Protein AF-A0A931QM58-F1 (afdb_monomer_lite)

Secondary structure (DSSP, 8-state):
---HHHHHHHTS-HHHHHHHHHHHHHHHHHHHHHHHHH---HHHHHHHHHHHHHHHHHHHHHTS-HHHHHH-HHHHHHHHHHHHHH-

Foldseek 3Di:
DPDPLVVLVVPDPVVVVVVVVVVLVVVLVVLVVVCVVVVDCVVSVVSVVVVVVVVVVVSVVSPPDVVVCVVCVVVVVVVVVVVVVVD

pLDDT: mean 83.59, std 11.21, range [45.94, 95.12]

Structure (mmCIF, N/CA/C/O backbone):
data_AF-A0A931QM58-F1
#
_entry.id   AF-A0A931QM58-F1
#
loop_
_atom_site.group_PDB
_atom_site.id
_atom_site.type_symbol
_atom_site.label_atom_id
_atom_site.label_alt_id
_atom_site.label_comp_id
_atom_site.label_asym_id
_atom_site.label_entity_id
_atom_site.label_seq_id
_atom_site.pdbx_PDB_ins_code
_atom_site.Cartn_x
_atom_site.Cartn_y
_atom_site.Cartn_z
_atom_site.occupancy
_atom_site.B_iso_or_equiv
_atom_site.auth_seq_id
_atom_site.auth_comp_id
_atom_site.auth_asym_id
_atom_site.auth_atom_id
_atom_site.pdbx_PDB_model_num
ATOM 1 N N . MET A 1 1 ? -20.699 19.069 9.314 1.00 46.81 1 MET A N 1
ATOM 2 C CA . MET A 1 1 ? -20.415 17.620 9.210 1.00 46.81 1 MET A CA 1
ATOM 3 C C . MET A 1 1 ? -19.164 17.400 8.354 1.00 46.81 1 MET A C 1
ATOM 5 O O . MET A 1 1 ? -19.260 16.893 7.247 1.00 46.81 1 MET A O 1
ATOM 9 N N . GLN A 1 2 ? -17.984 17.823 8.824 1.00 45.94 2 GLN A N 1
ATOM 10 C CA . GLN A 1 2 ? -16.721 17.441 8.177 1.00 45.94 2 GLN A CA 1
ATOM 11 C C . GLN A 1 2 ? -16.374 16.032 8.665 1.00 45.94 2 GLN A C 1
ATOM 13 O O . GLN A 1 2 ? -16.312 15.789 9.868 1.00 45.94 2 GLN A O 1
ATOM 18 N N . GLY A 1 3 ? -16.322 15.097 7.717 1.00 51.59 3 GLY A N 1
ATOM 19 C CA . GLY A 1 3 ? -16.489 13.667 7.945 1.00 51.59 3 GLY A CA 1
ATOM 20 C C . GLY A 1 3 ? -15.486 13.063 8.922 1.00 51.59 3 GLY A C 1
ATOM 21 O O . GLY A 1 3 ? -14.285 13.310 8.842 1.00 51.59 3 GLY A O 1
ATOM 22 N N . VAL A 1 4 ? -16.002 12.197 9.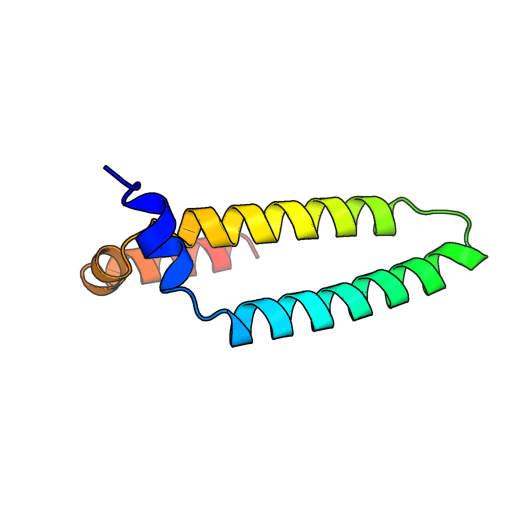795 1.00 61.12 4 VAL A N 1
ATOM 23 C CA . VAL A 1 4 ? -15.266 11.324 10.726 1.00 61.12 4 VAL A CA 1
ATOM 24 C C . VAL A 1 4 ? -14.025 10.704 10.055 1.00 61.12 4 VAL A C 1
ATOM 26 O O . VAL A 1 4 ? -12.948 10.670 10.644 1.00 61.12 4 VAL A O 1
ATOM 29 N N . PHE A 1 5 ? -14.133 10.365 8.768 1.00 60.72 5 PHE A N 1
ATOM 30 C CA . PHE A 1 5 ? -13.061 9.882 7.893 1.00 60.72 5 PHE A CA 1
ATOM 31 C C . PHE A 1 5 ? -11.788 10.755 7.881 1.00 60.72 5 PHE A C 1
ATOM 33 O O . PHE A 1 5 ? -10.689 10.251 8.102 1.00 60.72 5 PHE A O 1
ATOM 40 N N . PHE A 1 6 ? -11.918 12.076 7.705 1.00 59.81 6 PHE A N 1
ATOM 41 C CA . PHE A 1 6 ? -10.767 12.991 7.663 1.00 59.81 6 PHE A CA 1
ATOM 42 C C . PHE A 1 6 ? -10.059 13.089 9.019 1.00 59.81 6 PHE A C 1
ATOM 44 O O . PHE A 1 6 ? -8.846 13.278 9.080 1.00 59.81 6 PHE A O 1
ATOM 51 N N . SER A 1 7 ? -10.804 12.934 10.117 1.00 62.88 7 SER A N 1
ATOM 52 C CA . SER A 1 7 ? -10.238 12.983 11.467 1.00 62.88 7 SER A CA 1
ATOM 53 C C . SER A 1 7 ? -9.419 11.735 11.814 1.00 62.88 7 SER A C 1
ATOM 55 O O . SER A 1 7 ? -8.406 11.852 12.501 1.00 62.88 7 SER A O 1
ATOM 57 N N . HIS A 1 8 ? -9.810 10.560 11.306 1.00 66.56 8 HIS A N 1
ATOM 58 C CA . HIS A 1 8 ? -9.041 9.324 11.475 1.00 66.56 8 HIS A CA 1
ATOM 59 C C . HIS A 1 8 ? -7.761 9.343 10.639 1.00 66.56 8 HIS A C 1
ATOM 61 O O . HIS A 1 8 ? -6.693 9.058 11.172 1.00 66.56 8 HIS A O 1
ATOM 67 N N . LEU A 1 9 ? -7.832 9.791 9.381 1.00 66.75 9 LEU A N 1
ATOM 68 C CA . LEU A 1 9 ? -6.642 9.918 8.531 1.00 66.75 9 LEU A CA 1
ATOM 69 C C . LEU A 1 9 ? -5.651 10.971 9.046 1.00 66.75 9 LEU A C 1
ATOM 71 O O . LEU A 1 9 ? -4.443 10.810 8.910 1.00 66.75 9 LEU A O 1
ATOM 75 N N . LYS A 1 10 ? -6.131 12.038 9.694 1.00 64.44 10 LYS A N 1
ATOM 76 C CA . LYS A 1 10 ? -5.252 13.049 10.301 1.00 64.44 10 LYS A CA 1
ATOM 77 C C . LYS A 1 10 ? -4.540 12.553 11.568 1.00 64.44 10 LYS A C 1
ATOM 79 O O . LYS A 1 10 ? -3.518 13.119 11.935 1.00 64.44 10 LYS A O 1
ATOM 84 N N . LYS A 1 11 ? -5.068 11.517 12.232 1.00 77.94 11 LYS A N 1
ATOM 85 C CA . LYS A 1 11 ? -4.435 10.870 13.395 1.00 77.94 11 LYS A CA 1
ATOM 86 C C . LYS A 1 11 ? -3.359 9.855 13.014 1.00 77.94 11 LYS A C 1
ATOM 88 O O . LYS A 1 11 ? -2.645 9.399 13.902 1.00 77.94 11 LYS A O 1
ATOM 93 N N . LEU A 1 12 ? -3.264 9.481 11.738 1.00 78.94 12 LEU A N 1
ATOM 94 C CA . LEU A 1 12 ? -2.185 8.626 11.268 1.00 78.94 12 LEU A CA 1
ATOM 95 C C . LEU A 1 12 ? -0.841 9.333 11.426 1.00 78.94 12 LEU A C 1
ATOM 97 O O . LEU A 1 12 ? -0.746 10.551 11.284 1.00 78.94 12 LEU A O 1
ATOM 101 N N . ASP A 1 13 ? 0.198 8.556 11.710 1.00 84.06 13 ASP A N 1
ATOM 102 C CA . ASP A 1 13 ? 1.556 9.075 11.784 1.00 84.06 13 ASP A CA 1
ATOM 103 C C . ASP A 1 13 ? 2.067 9.376 10.368 1.00 84.06 13 ASP A C 1
ATOM 105 O O . ASP A 1 13 ? 2.602 8.520 9.661 1.00 84.06 13 ASP A O 1
ATOM 109 N N . TRP A 1 14 ? 1.856 10.618 9.934 1.00 84.62 14 TRP A N 1
ATOM 110 C CA . TRP A 1 14 ? 2.273 11.092 8.618 1.00 84.62 14 TRP A CA 1
ATOM 111 C C . TRP A 1 14 ? 3.789 11.009 8.420 1.00 84.62 14 TRP A C 1
ATOM 113 O O . TRP A 1 14 ? 4.232 10.823 7.288 1.00 84.62 14 TRP A O 1
ATOM 123 N N . TRP A 1 15 ? 4.586 11.091 9.490 1.00 91.31 15 TRP A N 1
ATOM 124 C CA . TRP A 1 15 ? 6.039 10.970 9.395 1.00 91.31 15 TRP A CA 1
ATOM 125 C C . TRP A 1 15 ? 6.453 9.542 9.042 1.00 91.31 15 TRP A C 1
ATOM 127 O O . TRP A 1 15 ? 7.294 9.327 8.162 1.00 91.31 15 TRP A O 1
ATOM 137 N N . LEU A 1 16 ? 5.805 8.558 9.669 1.00 88.81 16 LEU A N 1
ATOM 138 C CA . LEU A 1 16 ? 6.004 7.147 9.351 1.00 88.81 16 LEU A CA 1
ATOM 139 C C . LEU A 1 16 ? 5.578 6.835 7.909 1.00 88.81 16 LEU A C 1
ATOM 141 O O . LEU A 1 16 ? 6.315 6.173 7.178 1.00 88.81 16 LEU A O 1
ATOM 145 N N . ILE A 1 17 ? 4.423 7.355 7.482 1.00 89.75 17 ILE A N 1
ATOM 146 C CA . ILE A 1 17 ? 3.898 7.146 6.125 1.00 89.75 17 ILE A CA 1
ATOM 147 C C . ILE A 1 17 ? 4.849 7.726 5.075 1.00 89.75 17 ILE A C 1
ATOM 149 O O . ILE A 1 17 ? 5.187 7.040 4.112 1.00 89.75 17 ILE A O 1
ATOM 153 N N . ILE A 1 18 ? 5.318 8.963 5.265 1.00 92.38 18 ILE A N 1
ATOM 154 C CA . ILE A 1 18 ? 6.271 9.603 4.346 1.00 92.38 18 ILE A CA 1
ATOM 155 C C . ILE A 1 18 ? 7.560 8.785 4.263 1.00 92.38 18 ILE A C 1
ATOM 157 O O . ILE A 1 18 ? 8.056 8.529 3.167 1.00 92.38 18 ILE A O 1
ATOM 161 N N . SER A 1 19 ? 8.074 8.329 5.405 1.00 94.00 19 SER A N 1
ATOM 162 C CA . SER A 1 19 ? 9.290 7.512 5.458 1.00 94.00 19 SER A CA 1
ATOM 163 C C . SER A 1 19 ? 9.123 6.19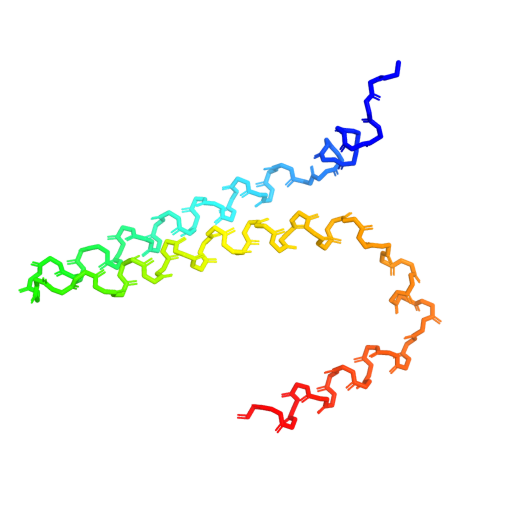6 4.686 1.00 94.00 19 SER A C 1
ATOM 165 O O . SER A 1 19 ? 9.991 5.827 3.895 1.00 94.00 19 SER A O 1
ATOM 167 N N . ALA A 1 20 ? 7.984 5.518 4.850 1.00 92.81 20 ALA A N 1
ATOM 168 C CA . ALA A 1 20 ? 7.668 4.289 4.123 1.00 92.81 20 ALA A CA 1
ATOM 169 C C . ALA A 1 20 ? 7.528 4.520 2.607 1.00 92.81 20 ALA A C 1
ATOM 171 O O . ALA A 1 20 ? 8.056 3.740 1.815 1.00 92.81 20 ALA A O 1
ATOM 172 N N . ILE A 1 21 ? 6.868 5.611 2.199 1.00 93.12 21 ILE A N 1
ATOM 173 C CA . ILE A 1 21 ? 6.724 5.994 0.785 1.00 93.12 21 ILE A CA 1
ATOM 174 C C . ILE A 1 21 ? 8.089 6.291 0.159 1.00 93.12 21 ILE A C 1
ATOM 176 O O . ILE A 1 21 ? 8.346 5.851 -0.959 1.00 93.12 21 ILE A O 1
ATOM 180 N N . LEU A 1 22 ? 8.978 6.992 0.869 1.00 94.62 22 LEU A N 1
ATOM 181 C CA . LEU A 1 22 ? 10.330 7.275 0.380 1.00 94.62 22 LEU A CA 1
ATOM 182 C C . LEU A 1 22 ? 11.117 5.985 0.141 1.00 94.62 22 LEU A C 1
ATOM 184 O O . LEU A 1 22 ? 11.682 5.808 -0.937 1.00 94.62 22 LEU A O 1
ATOM 188 N N . ILE A 1 23 ? 11.111 5.066 1.109 1.00 94.25 23 ILE A N 1
ATOM 189 C CA . ILE A 1 23 ? 11.789 3.767 0.981 1.00 94.25 23 ILE A CA 1
ATOM 190 C C . ILE A 1 23 ? 11.216 2.970 -0.198 1.00 94.25 23 ILE A C 1
ATOM 192 O O . ILE A 1 23 ? 11.974 2.441 -1.011 1.00 94.25 23 ILE A O 1
ATOM 196 N N . ALA A 1 24 ? 9.889 2.919 -0.337 1.00 93.56 24 ALA A N 1
ATOM 197 C CA . ALA A 1 24 ? 9.244 2.249 -1.463 1.00 93.56 24 ALA A CA 1
ATOM 198 C C . ALA A 1 24 ? 9.600 2.901 -2.811 1.00 93.56 24 ALA A C 1
ATOM 200 O O . ALA A 1 24 ? 9.829 2.191 -3.789 1.00 93.56 24 ALA A O 1
ATOM 201 N N . GLY A 1 25 ? 9.713 4.232 -2.853 1.00 93.44 25 GLY A N 1
ATOM 202 C CA . GLY A 1 25 ? 10.178 4.983 -4.018 1.00 93.44 25 GLY A CA 1
ATOM 203 C C . GLY A 1 25 ? 11.600 4.603 -4.432 1.00 93.44 25 GLY A C 1
ATOM 204 O O . GLY A 1 25 ? 11.838 4.355 -5.612 1.00 93.44 25 GLY A O 1
ATOM 205 N N . PHE A 1 26 ? 12.523 4.466 -3.474 1.00 94.88 26 PHE A N 1
ATOM 206 C CA . PHE A 1 26 ? 13.871 3.945 -3.745 1.00 94.88 26 PHE A CA 1
ATOM 207 C C . PHE A 1 26 ? 13.852 2.495 -4.255 1.00 94.88 26 PHE A C 1
ATOM 209 O O . PHE A 1 26 ? 14.630 2.137 -5.136 1.00 94.88 26 PHE A O 1
ATOM 216 N N . GLY A 1 27 ? 12.949 1.655 -3.746 1.00 92.69 27 GLY A N 1
ATOM 217 C CA . GLY A 1 27 ? 12.762 0.296 -4.264 1.00 92.69 27 GLY A CA 1
ATOM 218 C C . GLY A 1 27 ? 12.254 0.279 -5.711 1.00 92.69 27 GLY A C 1
ATOM 219 O O . GLY A 1 27 ? 12.757 -0.476 -6.541 1.00 92.69 27 GLY A O 1
ATOM 220 N N . LEU A 1 28 ? 11.300 1.153 -6.039 1.00 91.81 28 LEU A N 1
ATOM 221 C CA . LEU A 1 28 ? 10.768 1.313 -7.395 1.00 91.81 28 LEU A CA 1
ATOM 222 C C . LEU A 1 28 ? 11.839 1.786 -8.385 1.00 91.81 28 LEU A C 1
ATOM 224 O O . LEU A 1 28 ? 11.913 1.248 -9.490 1.00 91.81 28 LEU A O 1
ATOM 228 N N . THR A 1 29 ? 12.691 2.744 -8.004 1.00 91.38 29 THR A N 1
ATOM 229 C CA . THR A 1 29 ? 13.798 3.192 -8.868 1.00 91.38 29 THR A CA 1
ATOM 230 C C . THR A 1 29 ? 14.854 2.107 -9.060 1.00 91.38 29 THR A C 1
ATOM 232 O O . THR A 1 29 ? 15.389 1.975 -10.161 1.00 91.38 29 THR A O 1
ATOM 235 N N . ALA A 1 30 ? 15.115 1.289 -8.036 1.00 91.44 30 ALA A N 1
ATOM 236 C CA . ALA A 1 30 ? 16.010 0.142 -8.152 1.00 91.44 30 ALA A CA 1
ATOM 237 C C . ALA A 1 30 ? 15.476 -0.897 -9.154 1.00 91.44 30 ALA A C 1
ATOM 239 O O . ALA A 1 30 ? 16.212 -1.302 -10.051 1.00 91.44 30 ALA A O 1
ATOM 240 N N . ILE A 1 31 ? 14.190 -1.258 -9.059 1.00 89.81 31 ILE A N 1
ATOM 241 C CA . ILE A 1 31 ? 13.546 -2.209 -9.983 1.00 89.81 31 ILE A CA 1
ATOM 242 C C . ILE A 1 31 ? 13.521 -1.655 -11.411 1.00 89.81 31 ILE A C 1
ATOM 244 O O . ILE A 1 31 ? 13.808 -2.373 -12.367 1.00 89.81 31 ILE A O 1
ATOM 248 N N . TYR A 1 32 ? 13.238 -0.361 -11.567 1.00 88.50 32 TYR A N 1
ATOM 249 C CA . TYR A 1 32 ? 13.283 0.295 -12.872 1.00 88.50 32 TYR A CA 1
ATOM 250 C C . TYR A 1 32 ? 14.683 0.224 -13.504 1.00 88.50 32 TYR A C 1
ATOM 252 O O . TYR A 1 32 ? 14.814 -0.104 -14.683 1.00 88.50 32 TYR A O 1
ATOM 260 N N . SER A 1 33 ? 15.731 0.472 -12.711 1.00 88.19 33 SER A N 1
ATOM 261 C CA . SER A 1 33 ? 17.125 0.379 -13.161 1.00 88.19 33 SER A CA 1
ATOM 262 C C . SER A 1 33 ? 17.490 -1.033 -13.631 1.00 88.19 33 SER A C 1
ATOM 264 O O . SER A 1 33 ? 18.170 -1.186 -14.642 1.00 88.19 33 SER A O 1
ATOM 266 N N . THR A 1 34 ? 17.000 -2.069 -12.944 1.00 87.00 34 THR A N 1
ATOM 267 C CA . THR A 1 34 ? 17.250 -3.472 -13.318 1.00 87.00 34 THR A CA 1
ATOM 268 C C . THR A 1 34 ? 16.426 -3.948 -14.511 1.00 87.00 34 THR A C 1
ATOM 270 O O . THR A 1 34 ? 16.880 -4.830 -15.228 1.00 87.00 34 THR A O 1
ATOM 273 N N . SER A 1 35 ? 15.245 -3.371 -14.750 1.00 84.81 35 SER A N 1
ATOM 274 C CA . SER A 1 35 ? 14.393 -3.710 -15.901 1.00 84.81 35 SER A CA 1
ATOM 275 C C . SER A 1 35 ? 14.852 -3.054 -17.210 1.00 84.81 35 SER A C 1
ATOM 277 O O . SER A 1 35 ? 14.537 -3.547 -18.291 1.00 84.81 35 SER A O 1
ATOM 279 N N . LEU A 1 36 ? 15.614 -1.957 -17.137 1.00 83.69 36 LEU A N 1
ATOM 280 C CA . LEU A 1 36 ? 16.088 -1.212 -18.311 1.00 83.69 36 LEU A CA 1
ATOM 281 C C . LEU A 1 36 ? 16.943 -2.046 -19.297 1.00 83.69 36 LEU A C 1
ATOM 283 O O . LEU A 1 36 ? 16.726 -1.918 -20.501 1.00 83.69 36 LEU A O 1
ATOM 287 N N . PRO A 1 37 ? 17.900 -2.885 -18.844 1.00 81.25 37 PRO A N 1
ATOM 288 C CA . PRO A 1 37 ? 18.742 -3.703 -19.720 1.00 81.25 37 PRO A CA 1
ATOM 289 C C . PRO A 1 37 ? 18.009 -4.903 -20.329 1.00 81.25 37 PRO A C 1
ATOM 291 O O . PRO A 1 37 ? 18.331 -5.308 -2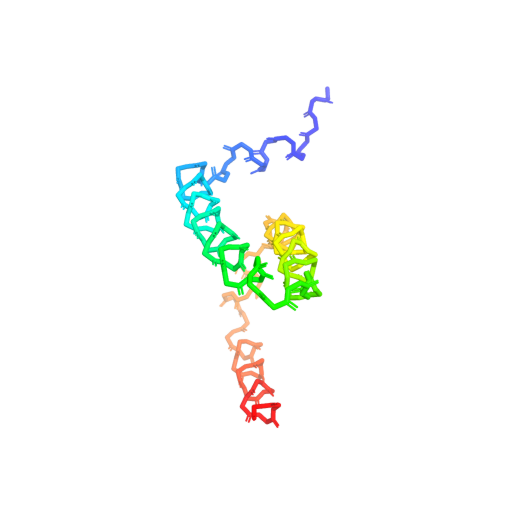1.442 1.00 81.25 37 PRO A O 1
ATOM 294 N N . GLU A 1 38 ? 17.048 -5.481 -19.604 1.00 77.75 38 GLU A N 1
ATOM 295 C CA . GLU A 1 38 ? 16.288 -6.660 -20.044 1.00 77.75 38 GLU A CA 1
ATOM 296 C C . GLU A 1 38 ? 15.113 -6.286 -20.961 1.00 77.75 38 GLU A C 1
ATOM 298 O O . GLU A 1 38 ? 14.616 -7.130 -21.703 1.00 77.75 38 GLU A O 1
ATOM 303 N N . GLY A 1 39 ? 14.666 -5.023 -20.935 1.00 81.56 39 GLY A N 1
ATOM 304 C CA . GLY A 1 39 ? 13.503 -4.551 -21.693 1.00 81.56 39 GLY A CA 1
ATOM 305 C C . GLY A 1 39 ? 12.164 -5.085 -21.170 1.00 81.56 39 GLY A C 1
ATOM 306 O O . GLY A 1 39 ? 11.123 -4.783 -21.754 1.00 81.56 39 GLY A O 1
ATOM 307 N N . ASP A 1 40 ? 12.180 -5.850 -20.074 1.00 82.62 40 ASP A N 1
ATOM 308 C CA . ASP A 1 40 ? 10.996 -6.389 -19.414 1.00 82.62 40 ASP A CA 1
ATOM 309 C C . ASP A 1 40 ? 10.631 -5.550 -18.178 1.00 82.62 40 ASP A C 1
ATOM 311 O O . ASP A 1 40 ? 11.297 -5.559 -17.136 1.00 82.62 40 ASP A O 1
ATOM 315 N N . PHE A 1 41 ? 9.529 -4.811 -18.303 1.00 85.88 41 PHE A N 1
ATOM 316 C CA . PHE A 1 41 ? 8.981 -3.949 -17.255 1.00 85.88 41 PHE A CA 1
ATOM 317 C C . PHE A 1 41 ? 7.872 -4.623 -16.439 1.00 85.88 41 PHE A C 1
ATOM 319 O O . PHE A 1 41 ? 7.263 -3.975 -15.585 1.00 85.88 41 PHE A O 1
ATOM 326 N N . PHE A 1 42 ? 7.617 -5.916 -16.643 1.00 88.81 42 PHE A N 1
ATOM 327 C CA . PHE A 1 42 ? 6.553 -6.636 -15.944 1.00 88.81 42 PHE A CA 1
ATOM 328 C C . PHE A 1 42 ? 6.714 -6.601 -14.417 1.00 88.81 42 PHE A C 1
ATOM 330 O O . PHE A 1 42 ? 5.742 -6.434 -13.677 1.00 88.81 42 PHE A O 1
ATOM 337 N N . ASN A 1 43 ? 7.953 -6.696 -13.927 1.00 86.94 43 ASN A N 1
ATOM 338 C CA . ASN A 1 43 ? 8.250 -6.596 -12.496 1.00 86.94 43 ASN A CA 1
ATOM 339 C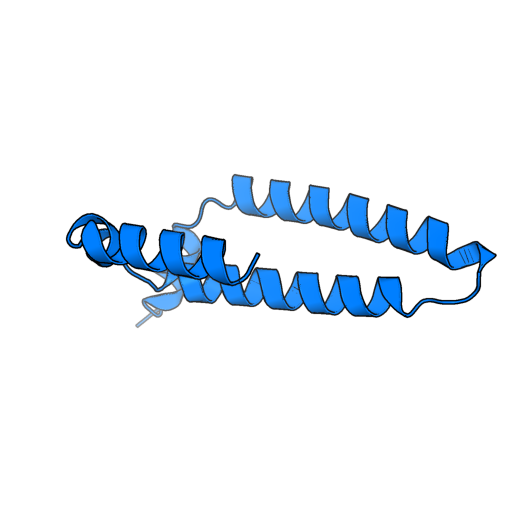 C . ASN A 1 43 ? 7.998 -5.184 -11.950 1.00 86.94 43 ASN A C 1
ATOM 341 O O . ASN A 1 43 ? 7.492 -5.035 -10.837 1.00 86.94 43 ASN A O 1
ATOM 345 N N . PHE A 1 44 ? 8.295 -4.151 -12.74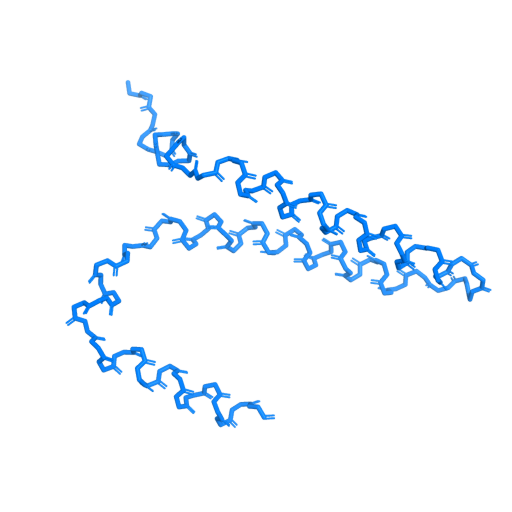1 1.00 89.62 44 PHE A N 1
ATOM 346 C CA . PHE A 1 44 ? 8.017 -2.765 -12.376 1.00 89.62 44 PHE A CA 1
ATOM 347 C C . PHE A 1 44 ? 6.507 -2.500 -12.292 1.00 89.62 44 PHE A C 1
ATOM 349 O O . PHE A 1 44 ? 6.040 -1.951 -11.295 1.00 89.62 44 PHE A O 1
ATOM 356 N N . GLU A 1 45 ? 5.730 -2.957 -13.279 1.00 90.38 45 GLU A N 1
ATOM 357 C CA . GLU A 1 45 ? 4.267 -2.826 -13.278 1.00 90.38 45 GLU A CA 1
ATOM 358 C C . GLU A 1 45 ? 3.645 -3.517 -12.057 1.00 90.38 45 GLU A C 1
ATOM 360 O O . GLU A 1 45 ? 2.857 -2.911 -11.323 1.00 90.38 45 GLU A O 1
ATOM 365 N N . LYS A 1 46 ? 4.069 -4.753 -11.767 1.00 91.94 46 LYS A N 1
ATOM 366 C CA . LYS A 1 46 ? 3.644 -5.471 -10.560 1.00 91.94 46 LYS A CA 1
ATOM 367 C C . LYS A 1 46 ? 3.978 -4.706 -9.290 1.00 91.94 46 LYS A C 1
ATOM 369 O O . LYS A 1 46 ? 3.118 -4.593 -8.420 1.00 91.94 46 LYS A O 1
ATOM 374 N N . GLN A 1 47 ? 5.193 -4.170 -9.172 1.00 93.38 47 GLN A N 1
ATOM 375 C CA . GLN A 1 47 ? 5.597 -3.425 -7.983 1.00 93.38 47 GLN A CA 1
ATOM 376 C C . GLN A 1 47 ? 4.719 -2.188 -7.766 1.00 93.38 47 GLN A C 1
ATOM 378 O O . GLN A 1 47 ? 4.330 -1.911 -6.631 1.00 93.38 47 GLN A O 1
ATOM 383 N N . VAL A 1 48 ? 4.362 -1.468 -8.835 1.00 93.56 48 VAL A N 1
ATOM 384 C CA . VAL A 1 48 ? 3.441 -0.324 -8.755 1.00 93.56 48 VAL A CA 1
ATOM 385 C C . VAL A 1 48 ? 2.059 -0.773 -8.275 1.00 93.56 48 VAL A C 1
ATOM 387 O O . VAL A 1 48 ? 1.494 -0.145 -7.377 1.00 93.56 48 VAL A O 1
ATOM 390 N N . ILE A 1 49 ? 1.534 -1.886 -8.798 1.00 95.06 49 ILE A N 1
ATOM 391 C CA . ILE A 1 49 ? 0.248 -2.448 -8.357 1.00 95.06 49 ILE A CA 1
ATOM 392 C C . ILE A 1 49 ? 0.305 -2.834 -6.871 1.00 95.06 49 ILE A C 1
ATOM 394 O O . ILE A 1 49 ? -0.593 -2.466 -6.113 1.00 95.06 49 ILE A O 1
ATOM 398 N N . PHE A 1 50 ? 1.370 -3.510 -6.425 1.00 94.00 50 PHE A N 1
ATOM 399 C CA . PHE A 1 50 ? 1.557 -3.870 -5.014 1.00 94.00 50 PHE A CA 1
ATOM 400 C C . PHE A 1 50 ? 1.723 -2.648 -4.111 1.00 94.00 50 PHE A C 1
ATOM 402 O O . PHE A 1 50 ? 1.225 -2.653 -2.987 1.00 94.00 50 PHE A O 1
ATOM 409 N N . PHE A 1 51 ? 2.369 -1.587 -4.592 1.00 93.88 51 PHE A N 1
ATOM 410 C CA . PHE A 1 51 ? 2.504 -0.339 -3.849 1.00 93.88 51 PHE A CA 1
ATOM 411 C C . PHE A 1 51 ? 1.144 0.339 -3.635 1.00 93.88 51 PHE A C 1
ATOM 413 O O . PHE A 1 51 ? 0.796 0.685 -2.504 1.00 93.88 51 PHE A O 1
ATOM 420 N N . VAL A 1 52 ? 0.330 0.455 -4.691 1.00 93.88 52 VAL A N 1
ATOM 421 C CA . VAL A 1 52 ? -1.031 1.009 -4.594 1.00 93.88 52 VAL A CA 1
ATOM 422 C C . VAL A 1 52 ? -1.919 0.132 -3.710 1.00 93.88 52 VAL A C 1
ATOM 424 O O . VAL A 1 52 ? -2.621 0.651 -2.838 1.00 93.88 52 VAL A O 1
ATOM 427 N N . ALA A 1 53 ? -1.855 -1.192 -3.877 1.00 95.12 53 ALA A N 1
ATOM 428 C CA . ALA A 1 53 ? -2.579 -2.138 -3.034 1.00 95.12 53 ALA A CA 1
ATOM 429 C C . ALA A 1 53 ? -2.159 -2.017 -1.560 1.00 95.12 53 ALA A C 1
ATOM 431 O O . ALA A 1 53 ? -3.019 -2.000 -0.684 1.00 95.12 53 ALA A O 1
ATOM 432 N N . GLY A 1 54 ? -0.863 -1.857 -1.280 1.00 92.81 54 GLY A N 1
A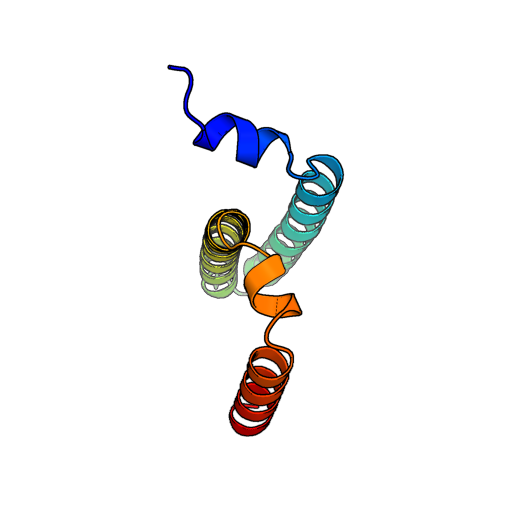TOM 433 C CA . GLY A 1 54 ? -0.332 -1.644 0.066 1.00 92.81 54 GLY A CA 1
ATOM 434 C C . GLY A 1 54 ? -0.844 -0.355 0.711 1.00 92.81 54 GLY A C 1
ATOM 435 O O . GLY A 1 54 ? -1.260 -0.378 1.869 1.00 92.81 54 GLY A O 1
ATOM 436 N N . ILE A 1 55 ? -0.901 0.752 -0.040 1.00 91.25 55 ILE A N 1
ATOM 437 C CA . ILE A 1 55 ? -1.494 2.013 0.440 1.00 91.25 55 ILE A CA 1
ATOM 438 C C . ILE A 1 55 ? -2.986 1.832 0.737 1.00 91.25 55 ILE A C 1
ATOM 440 O O . ILE A 1 55 ? -3.459 2.250 1.796 1.00 91.25 55 ILE A O 1
ATOM 444 N N . ALA A 1 56 ? -3.734 1.188 -0.162 1.00 90.75 56 ALA A N 1
ATOM 445 C CA . ALA A 1 56 ? -5.151 0.911 0.057 1.00 90.75 56 ALA A CA 1
ATOM 446 C C . ALA A 1 56 ? -5.363 0.049 1.313 1.00 90.75 56 ALA A C 1
ATOM 448 O O . ALA A 1 56 ? -6.231 0.343 2.134 1.00 90.75 56 ALA A O 1
ATOM 449 N N . LEU A 1 57 ? -4.525 -0.969 1.503 1.00 90.56 57 LEU A N 1
ATOM 450 C CA . LEU A 1 57 ? -4.578 -1.879 2.642 1.00 90.56 57 LEU A CA 1
ATOM 451 C C . LEU A 1 57 ? -4.207 -1.172 3.956 1.00 90.56 57 LEU A C 1
ATOM 453 O O . LEU A 1 57 ? -4.881 -1.381 4.961 1.00 90.56 57 LEU A O 1
ATOM 457 N N . MET A 1 58 ? -3.229 -0.259 3.944 1.00 87.06 58 MET A N 1
ATOM 458 C CA . MET A 1 58 ? -2.916 0.617 5.082 1.00 87.06 58 MET A CA 1
ATOM 459 C C . MET A 1 58 ? -4.137 1.448 5.502 1.00 87.06 58 MET A C 1
ATOM 461 O O . MET A 1 58 ? -4.463 1.524 6.688 1.00 87.06 58 MET A O 1
ATOM 465 N N . VAL A 1 59 ? -4.834 2.049 4.533 1.00 86.25 59 VAL A N 1
ATOM 466 C CA . VAL A 1 59 ? -6.043 2.844 4.787 1.00 86.25 59 VAL A CA 1
ATOM 467 C C . VAL A 1 59 ? -7.171 1.963 5.329 1.00 86.25 59 VAL A C 1
ATOM 469 O O . VAL A 1 59 ? -7.795 2.333 6.319 1.00 86.25 59 VAL A O 1
ATOM 472 N N . LEU A 1 60 ? -7.402 0.785 4.743 1.00 87.00 60 LEU A N 1
ATOM 473 C CA . LEU A 1 60 ? -8.415 -0.168 5.213 1.00 87.00 60 LEU A CA 1
ATOM 474 C C . LEU A 1 60 ? -8.143 -0.635 6.650 1.00 87.00 60 LEU A C 1
ATOM 476 O O . LEU A 1 60 ? -9.050 -0.606 7.482 1.00 87.00 60 LEU A O 1
ATOM 480 N N . ILE A 1 61 ? -6.899 -1.006 6.966 1.00 84.25 61 ILE A N 1
ATOM 481 C CA . ILE A 1 61 ? -6.506 -1.423 8.320 1.00 84.25 61 ILE A CA 1
ATOM 482 C C . ILE A 1 61 ? -6.635 -0.265 9.313 1.00 84.25 61 ILE A C 1
ATOM 484 O O . ILE A 1 61 ? -7.019 -0.496 10.455 1.00 84.25 61 ILE A O 1
ATOM 488 N N . SER A 1 62 ? -6.399 0.983 8.895 1.00 82.81 62 SER A N 1
ATOM 489 C CA . SER A 1 62 ? -6.592 2.151 9.765 1.00 82.81 62 SER A CA 1
ATOM 490 C C . SER A 1 62 ? -8.037 2.319 10.259 1.00 82.81 62 SER A C 1
ATOM 492 O O . SER A 1 62 ? -8.243 3.003 11.265 1.00 82.81 62 SER A O 1
ATOM 494 N N . PHE A 1 63 ? -9.033 1.748 9.572 1.00 78.94 63 PHE A N 1
ATOM 495 C CA . PHE A 1 63 ? -10.424 1.738 10.041 1.00 78.94 63 PHE A CA 1
ATOM 496 C C . PHE A 1 63 ? -10.721 0.603 11.019 1.00 78.94 63 PHE A C 1
ATOM 498 O O . PHE A 1 63 ? -11.744 0.644 11.704 1.00 78.94 63 PHE A O 1
ATOM 505 N N . PHE A 1 64 ? -9.851 -0.402 11.100 1.00 80.19 64 PHE A N 1
ATOM 506 C CA . PHE A 1 64 ? -10.024 -1.522 12.005 1.00 80.19 64 PHE A CA 1
ATOM 507 C C . PHE A 1 64 ? -9.582 -1.138 13.421 1.00 80.19 64 PHE A C 1
ATOM 509 O O . PHE A 1 64 ? -8.467 -0.662 13.640 1.00 80.19 64 PHE A O 1
ATOM 516 N N . ASP A 1 65 ? -10.454 -1.347 14.408 1.00 76.12 65 ASP A N 1
ATOM 517 C CA . ASP A 1 65 ? -10.122 -1.036 15.796 1.00 76.12 65 ASP A CA 1
ATOM 518 C C . ASP A 1 65 ? -9.163 -2.092 16.364 1.00 76.12 65 ASP A C 1
ATOM 520 O O . ASP A 1 65 ? -9.523 -3.250 16.595 1.00 76.12 65 ASP A O 1
ATOM 524 N N . TYR A 1 66 ? -7.934 -1.665 16.651 1.00 71.56 66 TYR A N 1
ATOM 525 C CA . TYR A 1 66 ? -6.908 -2.458 17.333 1.00 71.56 66 TYR A CA 1
ATOM 526 C C . TYR A 1 66 ? -7.416 -3.103 18.639 1.00 71.56 66 TYR A C 1
ATOM 528 O O . TYR A 1 66 ? -6.933 -4.169 19.036 1.00 71.56 66 TYR A O 1
ATOM 536 N N . ARG A 1 67 ? -8.413 -2.508 19.309 1.00 71.44 67 ARG A N 1
ATOM 537 C CA . ARG A 1 67 ? -8.996 -3.055 20.545 1.00 71.44 67 ARG A CA 1
ATOM 538 C C . ARG A 1 67 ? -9.645 -4.420 20.333 1.00 71.44 67 ARG A C 1
ATOM 540 O O . ARG A 1 67 ? -9.554 -5.259 21.227 1.00 71.44 67 ARG A O 1
ATOM 547 N N . VAL A 1 68 ? -10.243 -4.666 19.166 1.00 73.25 68 VAL A N 1
ATOM 548 C CA . VAL A 1 68 ? -10.854 -5.965 18.828 1.00 73.25 68 VAL A CA 1
ATOM 549 C C . VAL A 1 68 ? -9.788 -7.057 18.770 1.00 73.25 68 VAL A C 1
ATOM 551 O O . VAL A 1 68 ? -10.006 -8.160 19.274 1.00 73.25 68 VAL A O 1
ATOM 554 N N . LEU A 1 69 ? -8.619 -6.719 18.220 1.00 70.81 69 LEU A N 1
ATOM 555 C CA . LEU A 1 69 ? -7.479 -7.622 18.114 1.00 70.81 69 LEU A CA 1
ATOM 556 C C . LEU A 1 69 ? -6.851 -7.895 19.490 1.00 70.81 69 LEU A C 1
ATOM 558 O O . LEU A 1 69 ? -6.554 -9.040 19.817 1.00 70.81 69 LEU A O 1
ATOM 562 N N . LYS A 1 70 ? -6.721 -6.864 20.336 1.00 70.19 70 LYS A N 1
ATOM 563 C CA . LYS A 1 70 ? -6.179 -7.000 21.698 1.00 70.19 70 LYS A CA 1
ATOM 564 C C . LYS A 1 70 ? -7.094 -7.777 22.649 1.00 70.19 70 LYS A C 1
ATOM 566 O O . LYS A 1 70 ? -6.594 -8.518 23.487 1.00 70.19 70 LYS A O 1
ATOM 571 N N . ASN A 1 71 ? -8.411 -7.587 22.567 1.00 77.25 71 ASN A N 1
ATOM 572 C CA . ASN A 1 71 ? -9.348 -8.226 23.496 1.00 77.25 71 ASN A CA 1
ATOM 573 C C . ASN A 1 71 ? -9.550 -9.722 23.202 1.00 77.25 71 ASN A C 1
ATOM 575 O O . ASN A 1 71 ? -10.011 -10.466 24.060 1.00 77.25 71 ASN A O 1
ATOM 579 N N . ASN A 1 72 ? -9.183 -10.168 21.999 1.00 76.81 72 ASN A N 1
ATOM 580 C CA . ASN A 1 72 ? -9.310 -11.549 21.556 1.00 76.81 72 ASN A CA 1
ATOM 581 C C . ASN A 1 72 ? -7.931 -12.120 21.209 1.00 76.81 72 ASN A C 1
ATOM 583 O O . ASN A 1 72 ? -7.644 -12.389 20.045 1.00 76.81 72 ASN A O 1
ATOM 587 N N . SER A 1 73 ? -7.077 -12.345 22.213 1.00 76.69 73 SER A N 1
ATOM 588 C CA . SER A 1 73 ? -5.731 -12.918 22.018 1.00 76.69 73 SER A CA 1
ATOM 589 C C . SER A 1 73 ? -5.732 -14.222 21.201 1.00 76.69 73 SER A C 1
ATOM 591 O O . SER A 1 73 ? -4.784 -14.497 20.471 1.00 76.69 73 SER A O 1
ATOM 593 N N . TYR A 1 74 ? -6.821 -14.996 21.262 1.00 80.75 74 TYR A N 1
ATOM 594 C CA . TYR A 1 74 ? -7.010 -16.204 20.454 1.00 80.75 74 TYR A CA 1
ATOM 595 C C . TYR A 1 74 ? -7.132 -15.933 18.945 1.00 80.75 74 TYR A C 1
ATOM 597 O O . TYR A 1 74 ? -6.676 -16.761 18.160 1.00 80.75 74 TYR A O 1
ATOM 605 N N . LEU A 1 75 ? -7.682 -14.786 18.516 1.00 81.94 75 LEU A N 1
ATOM 606 C CA . LEU A 1 75 ? -7.768 -14.431 17.091 1.00 81.94 75 LEU A CA 1
ATOM 607 C C . LEU A 1 75 ? -6.378 -14.251 16.479 1.00 81.94 75 LEU A C 1
ATOM 609 O O . LEU A 1 75 ? -6.118 -14.789 15.408 1.00 81.94 75 LEU A O 1
ATOM 613 N N . ILE A 1 76 ? -5.478 -13.545 17.171 1.00 83.00 76 ILE A N 1
ATOM 614 C CA . ILE A 1 76 ? -4.088 -13.358 16.721 1.00 83.00 76 ILE A CA 1
ATOM 615 C C . ILE A 1 76 ? -3.387 -14.715 16.606 1.00 83.00 76 ILE A C 1
ATOM 617 O O . ILE A 1 76 ? -2.684 -14.972 15.633 1.00 83.00 76 ILE A O 1
ATOM 621 N N . LEU A 1 77 ? -3.601 -15.591 17.590 1.00 85.81 77 LEU A N 1
ATOM 622 C CA . LEU A 1 77 ? -2.952 -16.896 17.660 1.00 85.81 77 LEU A CA 1
ATOM 623 C C . LEU A 1 77 ? -3.420 -17.828 16.531 1.00 85.81 77 LEU A C 1
ATOM 625 O O . LEU A 1 77 ? -2.597 -18.482 15.897 1.00 85.81 77 LEU A O 1
ATOM 629 N N . ILE A 1 78 ? -4.718 -17.830 16.215 1.00 87.56 78 ILE A N 1
ATOM 630 C CA . ILE A 1 78 ? -5.263 -18.564 15.063 1.00 87.56 78 ILE A CA 1
ATOM 631 C C . ILE A 1 78 ? -4.701 -18.010 13.751 1.00 87.56 78 ILE A C 1
ATOM 633 O O . ILE A 1 78 ? -4.262 -18.781 12.902 1.00 87.56 78 ILE A O 1
ATOM 637 N N . LEU A 1 79 ? -4.669 -16.686 13.591 1.00 85.88 79 LEU A N 1
ATOM 638 C CA . LEU A 1 79 ? -4.168 -16.042 12.374 1.00 85.88 79 LEU A CA 1
ATOM 639 C C . LEU A 1 79 ? -2.677 -16.343 12.152 1.00 85.88 79 LEU A C 1
ATOM 641 O O . LEU A 1 79 ? -2.257 -16.602 11.027 1.00 85.88 79 LEU A O 1
ATOM 645 N N . TYR A 1 80 ? -1.900 -16.410 13.235 1.00 87.44 80 TYR A N 1
ATOM 646 C CA . TYR A 1 80 ? -0.505 -16.842 13.208 1.00 87.44 80 TYR A CA 1
ATOM 647 C C . TYR A 1 80 ? -0.346 -18.299 12.744 1.00 87.44 80 TYR A C 1
ATOM 649 O O . TYR A 1 80 ? 0.463 -18.571 11.858 1.00 87.44 80 TYR A O 1
ATOM 657 N N . PHE A 1 81 ? -1.144 -19.230 13.282 1.00 92.94 81 PHE A N 1
ATOM 658 C CA . PHE A 1 81 ? -1.125 -20.632 12.843 1.00 92.94 81 PHE A CA 1
ATOM 659 C C . PHE A 1 81 ? -1.549 -20.799 11.379 1.00 92.94 81 PHE A C 1
ATOM 661 O O . PHE A 1 81 ? -0.966 -21.613 10.668 1.00 92.94 81 PHE A O 1
ATOM 668 N N . ILE A 1 82 ? -2.524 -20.012 10.913 1.00 92.25 82 ILE A N 1
ATOM 669 C CA . ILE A 1 82 ? -2.932 -19.994 9.503 1.00 92.25 82 ILE A CA 1
ATOM 670 C C . ILE A 1 82 ? -1.768 -19.539 8.618 1.00 92.25 82 ILE A C 1
ATOM 672 O O . ILE A 1 82 ? -1.472 -20.209 7.633 1.00 92.25 82 ILE A O 1
ATOM 676 N N . CYS A 1 83 ? -1.072 -18.455 8.978 1.00 89.88 83 CYS A N 1
ATOM 677 C CA . CYS A 1 83 ? 0.115 -18.014 8.239 1.00 89.88 83 CYS A CA 1
ATOM 678 C C . CYS A 1 83 ? 1.205 -19.090 8.190 1.00 89.88 83 CYS A C 1
ATOM 680 O O . CYS A 1 83 ? 1.801 -19.281 7.139 1.00 89.88 83 CYS A O 1
ATOM 682 N N . LEU A 1 84 ? 1.447 -19.806 9.294 1.00 91.31 84 LEU A N 1
ATOM 683 C CA . LEU A 1 84 ? 2.418 -20.905 9.333 1.00 91.31 84 LEU A CA 1
ATOM 684 C C . LEU A 1 84 ? 2.051 -22.075 8.415 1.00 91.31 84 LEU A C 1
ATOM 686 O O . LEU A 1 84 ? 2.943 -22.730 7.898 1.00 91.31 84 LEU A O 1
ATOM 690 N N . LEU A 1 85 ? 0.759 -22.353 8.236 1.00 93.44 85 LEU A N 1
ATOM 691 C CA . LEU A 1 85 ? 0.290 -23.410 7.337 1.00 93.44 85 LEU A CA 1
ATOM 692 C C . LEU A 1 85 ? 0.332 -23.006 5.858 1.00 93.44 85 LEU A C 1
ATOM 694 O O . LEU A 1 85 ? 0.378 -23.880 4.998 1.00 93.44 85 LEU A O 1
ATOM 698 N N . LEU A 1 86 ? 0.245 -21.705 5.568 1.00 90.00 86 LEU A N 1
ATOM 699 C CA . LEU A 1 86 ? 0.266 -21.145 4.213 1.00 90.00 86 LEU A CA 1
ATOM 700 C C . LEU A 1 86 ? 1.677 -20.819 3.698 1.00 90.00 86 LEU A C 1
ATOM 702 O O . LEU A 1 86 ? 1.815 -20.574 2.500 1.00 90.00 86 LEU A O 1
ATOM 706 N N . LEU A 1 87 ? 2.674 -20.766 4.589 1.00 84.00 87 LEU A N 1
ATOM 707 C CA . LEU A 1 87 ? 4.090 -20.554 4.273 1.00 84.00 87 LEU A CA 1
ATOM 708 C C . LEU A 1 87 ? 4.736 -21.836 3.732 1.00 84.00 87 LEU A C 1
ATOM 710 O O . LEU A 1 87 ? 5.485 -21.716 2.738 1.00 84.00 87 LEU A O 1
#

Sequence (87 aa):
MQGVFFSHLKKLDWWLIISAILIAGFGLTAIYSTSLPEGDFFNFEKQVIFFVAGIALMVLISFFDYRVLKNNSYLILILYFICLLLL

Radius of gyration: 17.78 Å; chains: 1; bounding box: 39×41×45 Å